Protein AF-A0A8S3CBA1-F1 (afdb_monomer_lite)

Structure (mmCIF, N/CA/C/O backbone):
data_AF-A0A8S3CBA1-F1
#
_entry.id   AF-A0A8S3CBA1-F1
#
loop_
_atom_site.group_PDB
_atom_site.id
_atom_site.type_symbol
_atom_site.label_atom_id
_atom_site.label_alt_id
_atom_site.label_comp_id
_atom_site.label_asym_id
_atom_site.label_entity_id
_atom_site.label_seq_id
_atom_site.pdbx_PDB_ins_code
_atom_site.Cartn_x
_atom_site.Cartn_y
_atom_site.Cartn_z
_atom_site.occupancy
_atom_site.B_iso_or_equiv
_atom_site.auth_seq_id
_atom_site.auth_comp_id
_atom_site.auth_asym_id
_atom_site.auth_atom_id
_atom_site.pdbx_PDB_model_num
ATOM 1 N N . SER A 1 1 ? -2.256 11.259 12.458 1.00 68.06 1 SER A N 1
ATOM 2 C CA . SER A 1 1 ? -0.790 11.117 12.383 1.00 68.06 1 SER A CA 1
ATOM 3 C C . SER A 1 1 ? -0.439 10.226 11.214 1.00 68.06 1 SER A C 1
ATOM 5 O O . SER A 1 1 ? -1.107 9.214 11.046 1.00 68.06 1 SER A O 1
ATOM 7 N N . TYR A 1 2 ? 0.553 10.597 10.409 1.00 82.00 2 TYR A N 1
ATOM 8 C CA . TYR A 1 2 ? 1.074 9.753 9.334 1.00 82.00 2 TYR A CA 1
ATOM 9 C C . TYR A 1 2 ? 2.599 9.703 9.431 1.00 82.00 2 TYR A C 1
ATOM 11 O O . TYR A 1 2 ? 3.212 10.606 9.999 1.00 82.00 2 TYR A O 1
ATOM 19 N N . PHE A 1 3 ? 3.192 8.640 8.897 1.00 86.06 3 PHE A N 1
ATOM 20 C CA . PHE A 1 3 ? 4.618 8.595 8.604 1.00 86.06 3 PHE A CA 1
ATOM 21 C C . PHE A 1 3 ? 4.787 8.621 7.088 1.00 86.06 3 PHE A C 1
ATOM 23 O O . PHE A 1 3 ? 3.904 8.178 6.351 1.00 86.06 3 PHE A O 1
ATOM 30 N N . GLN A 1 4 ? 5.918 9.136 6.626 1.00 89.75 4 GLN A N 1
ATOM 31 C CA . GLN A 1 4 ? 6.257 9.157 5.214 1.00 89.75 4 GLN A CA 1
ATOM 32 C C . GLN A 1 4 ? 7.647 8.565 5.035 1.00 89.75 4 GLN A C 1
ATOM 34 O O . GLN A 1 4 ? 8.581 8.937 5.740 1.00 89.75 4 GLN A O 1
ATOM 39 N N . ALA A 1 5 ? 7.764 7.642 4.087 1.00 89.06 5 ALA A N 1
ATOM 40 C CA . ALA A 1 5 ? 9.034 7.0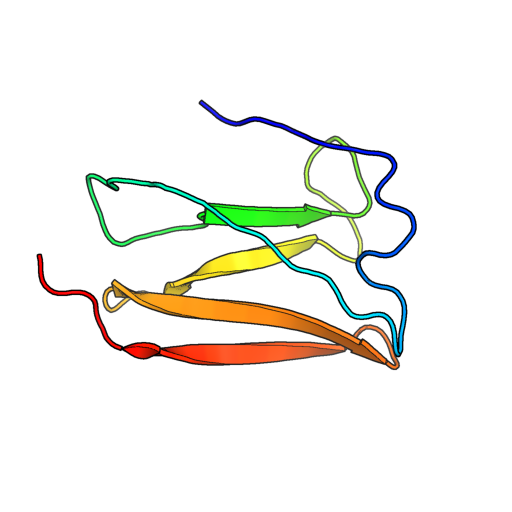98 3.639 1.00 89.06 5 ALA A CA 1
ATOM 41 C C . ALA A 1 5 ? 9.257 7.501 2.180 1.00 89.06 5 ALA A C 1
ATOM 43 O O . ALA A 1 5 ? 8.319 7.541 1.383 1.00 89.06 5 ALA A O 1
ATOM 44 N N . SER A 1 6 ? 10.504 7.802 1.837 1.00 88.44 6 SER A N 1
ATOM 45 C CA . SER A 1 6 ? 10.946 8.110 0.478 1.00 88.44 6 SER A CA 1
ATOM 46 C C . SER A 1 6 ? 12.180 7.272 0.136 1.00 88.44 6 SER A C 1
ATOM 48 O O . SER A 1 6 ? 12.730 6.580 0.992 1.00 88.44 6 SER A O 1
ATOM 50 N N . GLY A 1 7 ? 12.592 7.277 -1.134 1.00 86.12 7 GLY A N 1
ATOM 51 C CA . GLY A 1 7 ? 13.754 6.499 -1.581 1.00 86.12 7 GLY A CA 1
ATOM 52 C C . GLY A 1 7 ? 13.497 4.993 -1.716 1.00 86.12 7 GLY A C 1
ATOM 53 O O . GLY A 1 7 ? 14.439 4.207 -1.730 1.00 86.12 7 GLY A O 1
ATOM 54 N N . LEU A 1 8 ? 12.233 4.572 -1.831 1.00 85.06 8 LEU A N 1
ATOM 55 C CA . LEU A 1 8 ? 11.867 3.176 -2.075 1.00 85.06 8 LEU A CA 1
ATOM 56 C C . LEU A 1 8 ? 12.152 2.810 -3.539 1.00 85.06 8 LEU A C 1
ATOM 58 O O . LEU A 1 8 ? 11.299 2.950 -4.406 1.00 85.06 8 LEU A O 1
ATOM 62 N N . THR A 1 9 ? 13.366 2.339 -3.818 1.00 82.00 9 THR A N 1
ATOM 63 C CA . THR A 1 9 ? 13.859 2.108 -5.191 1.00 82.00 9 THR A CA 1
ATOM 64 C C . THR A 1 9 ? 13.256 0.894 -5.898 1.00 82.00 9 THR A C 1
ATOM 66 O O . THR A 1 9 ? 13.371 0.778 -7.113 1.00 82.00 9 THR A O 1
ATOM 69 N N . SER A 1 10 ? 12.636 -0.029 -5.158 1.00 78.88 10 SER A N 1
ATOM 70 C CA . SER A 1 10 ? 12.029 -1.245 -5.726 1.00 78.88 10 SER A CA 1
ATOM 71 C C . SER A 1 10 ? 10.501 -1.205 -5.786 1.00 78.88 10 SER A C 1
ATOM 73 O O . SER A 1 10 ? 9.905 -2.066 -6.429 1.00 78.88 10 SER A O 1
ATOM 75 N N . LEU A 1 11 ? 9.855 -0.230 -5.141 1.00 79.00 11 LEU A N 1
ATOM 76 C CA . LEU A 1 11 ? 8.397 -0.126 -5.108 1.00 79.00 11 LEU A CA 1
ATOM 77 C C . LEU A 1 11 ? 7.879 0.521 -6.401 1.00 79.00 11 LEU A C 1
ATOM 79 O O . LEU A 1 11 ? 8.434 1.515 -6.856 1.00 79.00 11 LEU A O 1
ATOM 83 N N . GLY A 1 12 ? 6.818 -0.037 -6.995 1.00 71.44 12 GLY A N 1
ATOM 84 C CA . GLY A 1 12 ? 6.250 0.464 -8.257 1.00 71.44 12 GLY A CA 1
ATOM 85 C C . GLY A 1 12 ? 7.073 0.125 -9.508 1.00 71.44 12 GLY A C 1
ATOM 86 O O . GLY A 1 12 ? 6.738 0.581 -10.598 1.00 71.44 12 GLY A O 1
ATOM 87 N N . ILE A 1 13 ? 8.128 -0.685 -9.369 1.00 76.69 13 ILE A N 1
ATOM 88 C CA . ILE A 1 13 ? 8.920 -1.195 -10.489 1.00 76.69 13 ILE A CA 1
ATOM 89 C C . ILE A 1 13 ? 8.334 -2.527 -10.958 1.00 76.69 13 ILE A C 1
ATOM 91 O O . ILE A 1 13 ? 8.156 -3.457 -10.169 1.00 76.69 13 ILE A O 1
ATOM 95 N N . SER A 1 14 ? 8.082 -2.632 -12.261 1.00 73.75 14 SER A N 1
ATOM 96 C CA . SER A 1 14 ? 7.630 -3.861 -12.910 1.00 73.75 14 SER A CA 1
ATOM 97 C C . SER A 1 14 ? 8.496 -5.064 -12.533 1.00 73.75 14 SER A C 1
ATOM 99 O O . SER A 1 14 ? 9.725 -4.986 -12.534 1.00 73.75 14 SER A O 1
ATOM 101 N N . ASN A 1 15 ? 7.847 -6.196 -12.249 1.00 75.69 15 ASN A N 1
ATOM 102 C CA . ASN A 1 15 ? 8.491 -7.466 -11.892 1.00 75.69 15 ASN A CA 1
ATOM 103 C C . ASN A 1 15 ? 9.396 -7.410 -10.646 1.00 75.69 15 ASN A C 1
ATOM 105 O O . ASN A 1 15 ? 10.283 -8.252 -10.495 1.00 75.69 15 ASN A O 1
ATOM 109 N N . ARG A 1 16 ? 9.180 -6.456 -9.730 1.00 84.62 16 ARG A N 1
ATOM 110 C CA . ARG A 1 16 ? 9.832 -6.452 -8.415 1.00 84.62 16 ARG A CA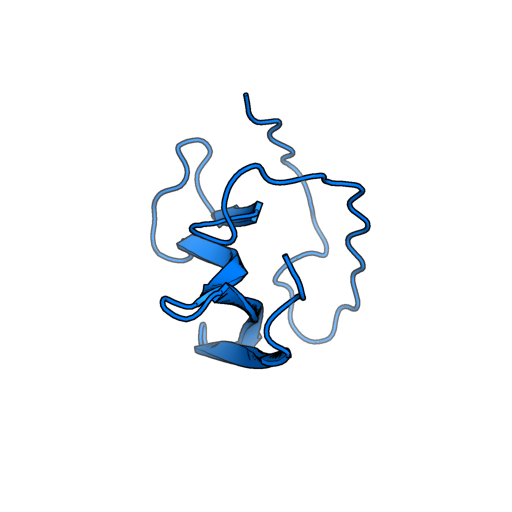 1
ATOM 111 C C . ARG A 1 16 ? 8.831 -6.732 -7.307 1.00 84.62 16 ARG A C 1
ATOM 113 O O . ARG A 1 16 ? 7.850 -6.015 -7.133 1.00 84.62 16 ARG A O 1
ATOM 120 N N . ALA A 1 17 ? 9.106 -7.788 -6.548 1.00 85.50 17 ALA A N 1
ATOM 121 C CA . ALA A 1 17 ? 8.344 -8.105 -5.355 1.00 85.50 17 ALA A CA 1
ATOM 122 C C . ALA A 1 17 ? 8.643 -7.088 -4.246 1.00 85.50 17 ALA A C 1
ATOM 124 O O . ALA A 1 17 ? 9.773 -6.623 -4.090 1.00 85.50 17 ALA A O 1
ATOM 125 N N . PHE A 1 18 ? 7.625 -6.780 -3.452 1.00 86.38 18 PHE A N 1
ATOM 126 C CA . PHE A 1 18 ? 7.741 -5.975 -2.245 1.00 86.38 18 PHE A CA 1
ATOM 127 C C . PHE A 1 18 ? 6.781 -6.513 -1.184 1.00 86.38 18 PHE A C 1
ATOM 129 O O . PHE A 1 18 ? 5.843 -7.250 -1.494 1.00 86.38 18 PHE A O 1
ATOM 136 N N . SER A 1 19 ? 7.004 -6.130 0.070 1.00 87.94 19 SER A N 1
ATOM 137 C CA . SER A 1 19 ? 6.086 -6.407 1.169 1.00 87.94 19 SER A CA 1
ATOM 138 C C . SER A 1 19 ? 5.895 -5.164 2.032 1.00 87.94 19 SER A C 1
ATOM 140 O O . SER A 1 19 ? 6.779 -4.316 2.154 1.00 87.94 19 SER A O 1
ATOM 142 N N . LEU A 1 20 ? 4.705 -5.055 2.614 1.00 84.94 20 LEU A N 1
ATOM 143 C CA . LEU A 1 20 ? 4.336 -4.031 3.579 1.00 84.94 20 LEU A CA 1
ATOM 144 C C . LEU A 1 20 ? 3.653 -4.743 4.746 1.00 84.94 20 LEU A C 1
ATOM 146 O O . LEU A 1 20 ? 2.693 -5.481 4.535 1.00 84.94 20 LEU A O 1
ATOM 150 N N . ALA A 1 21 ? 4.136 -4.521 5.966 1.00 89.06 21 ALA A N 1
ATOM 151 C CA . ALA A 1 21 ? 3.528 -5.049 7.181 1.00 89.06 21 ALA A CA 1
ATOM 152 C C . ALA A 1 21 ? 3.127 -3.886 8.091 1.00 89.06 21 ALA A C 1
ATOM 154 O O . ALA A 1 21 ? 3.940 -3.017 8.402 1.00 89.06 21 ALA A O 1
ATOM 155 N N . LEU A 1 22 ? 1.861 -3.867 8.503 1.00 86.25 22 LEU A N 1
ATOM 156 C CA . LEU A 1 22 ? 1.277 -2.820 9.336 1.00 86.25 22 LEU A CA 1
ATOM 157 C C . LEU A 1 22 ? 0.492 -3.476 10.470 1.00 86.25 22 LEU A C 1
ATOM 159 O O . LEU A 1 22 ? -0.275 -4.408 10.236 1.00 86.25 22 LEU A O 1
ATOM 163 N N . ARG A 1 23 ? 0.635 -2.952 11.688 1.00 87.69 23 ARG A N 1
ATOM 164 C CA . ARG A 1 23 ? -0.255 -3.269 12.808 1.00 87.69 23 ARG A CA 1
ATOM 165 C C . ARG A 1 23 ? -1.051 -2.020 13.145 1.00 87.69 23 ARG A C 1
ATOM 167 O O . ARG A 1 23 ? -0.489 -1.039 13.621 1.00 87.69 23 ARG A O 1
ATOM 174 N N . ILE A 1 24 ? -2.349 -2.063 12.877 1.00 82.62 24 ILE A N 1
ATOM 175 C CA . ILE A 1 24 ? -3.258 -0.932 13.051 1.00 82.62 24 ILE A CA 1
ATOM 176 C C . ILE A 1 24 ? -4.524 -1.382 13.778 1.00 82.62 24 ILE A C 1
ATOM 178 O O . ILE A 1 24 ? -4.953 -2.523 13.633 1.00 82.62 24 ILE A O 1
ATOM 182 N N . GLN A 1 25 ? -5.130 -0.470 14.533 1.00 87.25 25 GLN A N 1
ATOM 183 C CA . GLN A 1 25 ? -6.446 -0.646 15.143 1.00 87.25 25 GLN A CA 1
ATOM 184 C C . GLN A 1 25 ? -7.299 0.577 14.785 1.00 87.25 25 GLN A C 1
ATOM 186 O O . GLN A 1 25 ? -7.319 1.563 15.525 1.00 87.25 25 GLN A O 1
ATOM 191 N N . PRO A 1 26 ? -7.906 0.586 13.587 1.00 83.56 26 PRO A N 1
ATOM 192 C CA . PRO A 1 26 ? -8.653 1.738 13.109 1.00 83.56 26 PRO A CA 1
ATOM 193 C C . PRO A 1 26 ? -9.950 1.910 13.908 1.00 83.56 26 PRO A C 1
ATOM 195 O O . PRO A 1 26 ? -10.661 0.948 14.168 1.00 83.56 26 PRO A O 1
ATOM 198 N N . GLN A 1 27 ? -10.290 3.153 14.260 1.00 87.81 27 GLN A N 1
ATOM 199 C CA . GLN A 1 27 ? -11.574 3.469 14.908 1.00 87.81 27 GLN A CA 1
ATOM 200 C C . GLN A 1 27 ? -12.769 3.346 13.950 1.00 87.81 27 GLN A C 1
ATOM 202 O O . GLN A 1 27 ? -13.909 3.236 14.391 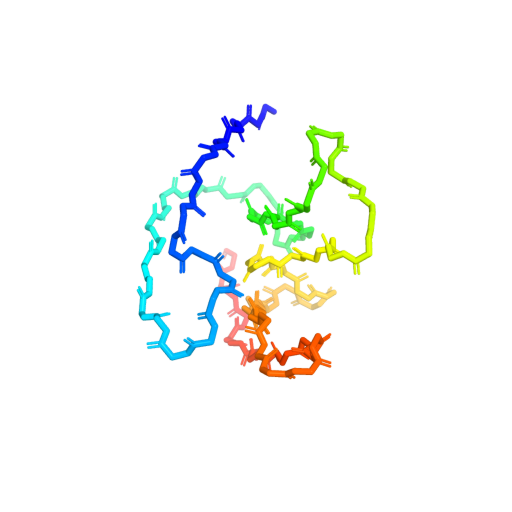1.00 87.81 27 GLN A O 1
ATOM 207 N N . LYS A 1 28 ? -12.515 3.416 12.637 1.00 88.75 28 LYS A N 1
ATOM 208 C CA . LYS A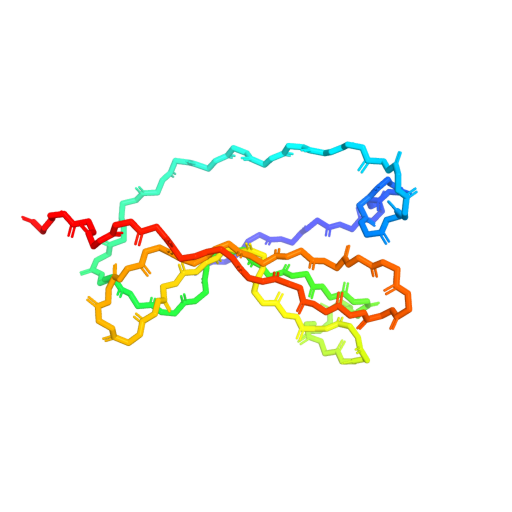 1 28 ? -13.501 3.268 11.561 1.00 88.75 28 LYS A CA 1
ATOM 209 C C . LYS A 1 28 ? -12.862 2.532 10.386 1.00 88.75 28 LYS A C 1
ATOM 211 O O . LYS A 1 28 ? -11.736 2.853 10.010 1.00 88.75 28 LYS A O 1
ATOM 216 N N . LEU A 1 29 ? -13.591 1.597 9.778 1.00 91.56 29 LEU A N 1
ATOM 217 C CA . LEU A 1 29 ? -13.166 0.855 8.583 1.00 91.56 29 LEU A CA 1
ATOM 218 C C . LEU A 1 29 ? -13.365 1.707 7.317 1.00 91.56 29 LEU A C 1
ATOM 220 O O . LEU A 1 29 ? -14.195 1.401 6.467 1.00 91.56 29 LEU A O 1
ATOM 224 N N . SER A 1 30 ? -12.663 2.837 7.226 1.00 91.88 30 SER A N 1
ATOM 225 C CA . SER A 1 30 ? -12.818 3.805 6.133 1.00 91.88 30 SER A CA 1
ATOM 226 C C . SER A 1 30 ? -11.503 4.493 5.776 1.00 91.88 30 SER A C 1
ATOM 228 O O . SER A 1 30 ? -10.690 4.761 6.660 1.00 91.88 30 SER A O 1
ATOM 230 N N . GLY A 1 31 ? -11.345 4.872 4.506 1.00 91.81 31 GLY A N 1
ATOM 231 C CA . GLY A 1 31 ? -10.228 5.691 4.032 1.00 91.81 31 GLY A CA 1
ATOM 232 C C . GLY A 1 31 ? -8.971 4.896 3.673 1.00 91.81 31 GLY A C 1
ATOM 233 O O . GLY A 1 31 ? -9.017 3.688 3.444 1.00 91.81 31 GLY A O 1
ATOM 234 N N . THR A 1 32 ? -7.841 5.598 3.597 1.00 92.81 32 THR A N 1
ATOM 235 C CA . THR A 1 32 ? -6.554 5.050 3.149 1.00 92.81 32 THR A CA 1
ATOM 236 C C . THR A 1 32 ? -5.655 4.720 4.334 1.00 92.81 32 THR A C 1
ATOM 238 O O . THR A 1 32 ? -5.469 5.547 5.225 1.00 92.81 32 THR A O 1
ATOM 241 N N . LEU A 1 33 ? -5.058 3.528 4.316 1.00 92.44 33 LEU A N 1
ATOM 242 C CA . LEU A 1 33 ? -4.088 3.069 5.313 1.00 92.44 33 LEU A CA 1
ATOM 243 C C . LEU A 1 33 ? -2.649 3.296 4.851 1.00 92.44 33 LEU A C 1
ATOM 245 O O . LEU A 1 33 ? -1.810 3.758 5.621 1.00 92.44 33 LEU A O 1
ATOM 249 N N . ALA A 1 34 ? -2.376 2.980 3.586 1.00 92.50 34 ALA A N 1
ATOM 250 C CA . ALA A 1 34 ? -1.095 3.198 2.937 1.00 92.50 34 ALA A CA 1
ATOM 251 C C . ALA A 1 34 ? -1.331 3.804 1.557 1.00 92.50 34 ALA A C 1
ATOM 253 O O . ALA A 1 34 ? -2.137 3.306 0.773 1.00 92.50 34 ALA A O 1
ATOM 254 N N . HIS A 1 35 ? -0.611 4.877 1.261 1.00 92.31 35 HIS A N 1
ATOM 255 C CA . HIS A 1 35 ? -0.712 5.621 0.015 1.00 92.31 35 HIS A CA 1
ATOM 256 C C . HIS A 1 35 ? 0.640 5.612 -0.697 1.00 92.31 35 HIS A C 1
ATOM 258 O O . HIS A 1 35 ? 1.667 5.818 -0.048 1.00 92.31 35 HIS A O 1
ATOM 264 N N . LEU A 1 36 ? 0.642 5.396 -2.014 1.00 90.69 36 LEU A N 1
ATOM 265 C CA . LEU A 1 36 ? 1.831 5.555 -2.847 1.00 90.69 36 LEU A CA 1
ATOM 266 C C . LEU A 1 36 ? 1.709 6.822 -3.678 1.00 90.69 36 LEU A C 1
ATOM 268 O O . LEU A 1 36 ? 0.686 7.053 -4.320 1.00 90.69 36 LEU A O 1
ATOM 272 N N . SER A 1 37 ? 2.780 7.611 -3.687 1.00 89.88 37 SER A N 1
ATOM 273 C CA . SER A 1 37 ? 2.879 8.806 -4.508 1.00 89.88 37 SER A CA 1
ATOM 274 C C . SER A 1 37 ? 4.278 9.001 -5.071 1.00 89.88 37 SER A C 1
ATOM 276 O O . SER A 1 37 ? 5.267 8.698 -4.405 1.00 89.88 37 SER A O 1
ATOM 278 N N . THR A 1 38 ? 4.354 9.572 -6.271 1.00 86.50 38 THR A N 1
ATOM 279 C CA . THR A 1 38 ? 5.598 10.103 -6.846 1.00 86.50 38 THR A CA 1
ATOM 280 C C . THR A 1 38 ? 6.010 11.456 -6.262 1.00 86.50 38 THR A C 1
ATOM 282 O O . THR A 1 38 ? 7.124 11.902 -6.527 1.00 86.50 38 THR A O 1
ATOM 285 N N . SER A 1 39 ? 5.142 12.134 -5.501 1.00 87.69 39 SER A N 1
ATOM 286 C CA . SER A 1 39 ? 5.447 13.426 -4.878 1.00 87.69 39 SER A CA 1
ATOM 287 C C . SER A 1 39 ? 5.444 13.337 -3.353 1.00 87.69 39 SER A C 1
ATOM 289 O O . SER A 1 39 ? 4.706 12.562 -2.741 1.00 87.69 39 SER A O 1
ATOM 291 N N . SER A 1 40 ? 6.252 14.185 -2.715 1.00 85.31 40 SER A N 1
ATOM 292 C CA . SER A 1 40 ? 6.293 14.276 -1.255 1.00 85.31 40 SER A CA 1
ATOM 293 C C . SER A 1 40 ? 5.008 14.842 -0.646 1.00 85.31 40 SER A C 1
ATOM 295 O O . SER A 1 40 ? 4.775 14.643 0.541 1.00 85.31 40 SER A O 1
ATOM 297 N N . LEU A 1 41 ? 4.173 15.506 -1.446 1.00 87.69 41 LEU A N 1
ATOM 298 C CA . LEU A 1 41 ? 2.892 16.068 -1.023 1.00 87.69 41 LEU A CA 1
ATOM 299 C C . LEU A 1 41 ? 1.741 15.059 -1.133 1.00 87.69 41 LEU A C 1
ATOM 301 O O . LEU A 1 41 ? 0.608 15.401 -0.807 1.00 87.69 41 LEU A O 1
ATOM 305 N N . GLY A 1 42 ? 2.004 13.834 -1.605 1.00 85.25 42 GLY A N 1
ATOM 306 C CA . GLY A 1 42 ? 0.947 12.858 -1.858 1.00 85.25 42 GLY A CA 1
ATOM 307 C C . GLY A 1 42 ? 0.074 13.261 -3.046 1.00 85.25 42 GLY A C 1
ATOM 308 O O . GLY A 1 42 ? -1.144 13.175 -2.966 1.00 85.25 42 GLY A O 1
ATOM 309 N N . THR A 1 43 ? 0.695 13.744 -4.122 1.00 85.62 43 THR A N 1
ATOM 310 C CA . THR A 1 43 ? 0.037 14.223 -5.348 1.00 85.62 43 THR A CA 1
ATOM 311 C C . THR A 1 43 ? 0.774 13.718 -6.595 1.00 85.62 43 THR A C 1
ATOM 313 O O . THR A 1 43 ? 1.848 13.125 -6.502 1.00 85.62 43 THR A O 1
ATOM 316 N N . GLY A 1 44 ? 0.231 13.963 -7.789 1.00 81.25 44 GLY A N 1
ATOM 317 C CA . GLY A 1 44 ? 0.900 13.660 -9.059 1.00 81.25 44 GLY A CA 1
ATOM 318 C C . GLY A 1 44 ? 0.261 12.513 -9.837 1.00 81.25 44 GLY A C 1
ATOM 319 O O . GLY A 1 44 ? -0.842 12.070 -9.527 1.00 81.25 44 GLY A O 1
ATOM 320 N N . SER A 1 45 ? 0.952 12.068 -10.889 1.00 79.00 45 SER A N 1
ATOM 321 C CA . SER A 1 45 ? 0.419 11.130 -11.888 1.00 79.00 45 SER A CA 1
ATOM 322 C C . SER A 1 45 ? 0.269 9.697 -11.376 1.00 79.00 45 SER A C 1
ATOM 324 O O . SER A 1 45 ? -0.550 8.945 -11.895 1.00 79.00 45 SER A O 1
ATOM 326 N N . GLN A 1 46 ? 1.038 9.319 -10.356 1.00 83.94 46 GLN A N 1
ATOM 327 C CA . GLN A 1 46 ? 0.885 8.062 -9.634 1.00 83.94 46 GLN A CA 1
ATOM 328 C C . GLN A 1 46 ? 0.623 8.406 -8.176 1.00 83.94 46 GLN A C 1
ATOM 330 O O . GLN A 1 46 ? 1.530 8.808 -7.452 1.00 83.94 46 GLN A O 1
ATOM 335 N N . CYS A 1 47 ? -0.645 8.326 -7.792 1.00 89.62 47 CYS A N 1
ATOM 336 C CA . CYS A 1 47 ? -1.152 8.761 -6.501 1.00 89.62 47 CYS A CA 1
ATOM 337 C C . CYS A 1 47 ? -2.382 7.910 -6.175 1.00 89.62 47 CYS A C 1
ATOM 339 O O . CYS A 1 47 ? -3.465 8.168 -6.698 1.00 89.62 47 CYS A O 1
ATOM 341 N N . PHE A 1 48 ? -2.207 6.835 -5.408 1.00 91.31 48 PHE A N 1
ATOM 342 C CA . PHE A 1 48 ? -3.289 5.881 -5.147 1.00 91.31 48 PHE A CA 1
ATOM 343 C C . PHE A 1 48 ? -3.097 5.130 -3.818 1.00 91.31 48 PHE A C 1
ATOM 345 O O . PHE A 1 48 ? -1.968 5.003 -3.324 1.00 91.31 48 PHE A O 1
ATOM 352 N N . PRO A 1 49 ? -4.185 4.646 -3.191 1.00 93.31 49 PRO A N 1
ATOM 353 C CA . PRO A 1 49 ? -4.089 3.864 -1.965 1.00 93.31 49 PRO A CA 1
ATOM 354 C C . PRO A 1 49 ? -3.550 2.454 -2.248 1.00 93.31 49 PRO A C 1
ATOM 356 O O . PRO A 1 49 ? -4.251 1.620 -2.804 1.00 93.31 49 PRO A O 1
ATOM 359 N N . LEU A 1 50 ? -2.324 2.150 -1.803 1.00 93.31 50 LEU A N 1
ATOM 360 C CA . LEU A 1 50 ? -1.790 0.777 -1.801 1.00 93.31 50 LEU A CA 1
ATOM 361 C C . LEU A 1 50 ? -2.641 -0.156 -0.937 1.00 93.31 50 LEU A C 1
ATOM 363 O O . LEU A 1 50 ? -2.832 -1.323 -1.269 1.00 93.31 50 LEU A O 1
ATOM 367 N N . LEU A 1 51 ? -3.126 0.366 0.190 1.00 94.44 51 LEU A N 1
ATOM 368 C CA . LEU A 1 51 ? -3.997 -0.343 1.113 1.00 94.44 51 LEU A CA 1
ATOM 369 C C . LEU A 1 51 ? -4.999 0.642 1.709 1.00 94.44 51 LEU A C 1
ATOM 371 O O . LEU A 1 51 ? -4.623 1.725 2.168 1.00 94.44 51 LEU A O 1
ATOM 375 N N . GLY A 1 52 ? -6.267 0.264 1.742 1.00 94.50 52 GLY A N 1
ATOM 376 C CA . GLY A 1 52 ? -7.328 1.079 2.316 1.00 94.50 52 GLY A CA 1
ATOM 377 C C . GLY A 1 52 ? -8.614 0.292 2.499 1.00 94.50 52 GLY A C 1
ATOM 378 O O . GLY A 1 52 ? -8.613 -0.940 2.472 1.00 94.50 52 GLY A O 1
ATOM 379 N N . PHE A 1 53 ? -9.706 1.023 2.675 1.00 94.25 53 PHE A N 1
ATOM 380 C CA . PHE A 1 53 ? -11.044 0.472 2.821 1.00 94.25 53 PHE A CA 1
ATOM 381 C C . PHE A 1 53 ? -11.959 0.927 1.686 1.00 94.25 53 PHE A C 1
ATOM 383 O O . PHE A 1 53 ? -11.938 2.093 1.285 1.00 94.25 53 PHE A O 1
ATOM 390 N N . ALA A 1 54 ? -12.805 0.018 1.213 1.00 93.50 54 ALA A N 1
ATOM 391 C CA . ALA A 1 54 ? -13.968 0.349 0.404 1.00 93.50 54 ALA A CA 1
ATOM 392 C C . ALA A 1 54 ? -15.062 1.015 1.259 1.00 93.50 54 ALA A C 1
ATOM 394 O O . ALA A 1 54 ? -15.026 0.988 2.490 1.00 93.50 54 ALA A O 1
ATOM 395 N N . SER A 1 55 ? -16.079 1.582 0.606 1.00 90.44 55 SER A N 1
ATOM 396 C CA . SER A 1 55 ? -17.208 2.247 1.278 1.00 90.44 55 SER A CA 1
ATOM 397 C C . SER A 1 55 ? -18.012 1.327 2.205 1.00 90.44 55 SER A C 1
ATOM 399 O O . SER A 1 55 ? -18.645 1.808 3.140 1.00 90.44 55 SER A O 1
ATOM 401 N N . ASN A 1 56 ? -17.970 0.013 1.973 1.00 91.25 56 ASN A N 1
ATOM 402 C CA . ASN A 1 56 ? -18.606 -1.010 2.805 1.00 91.25 56 ASN A CA 1
ATOM 403 C C . ASN A 1 56 ? -17.693 -1.562 3.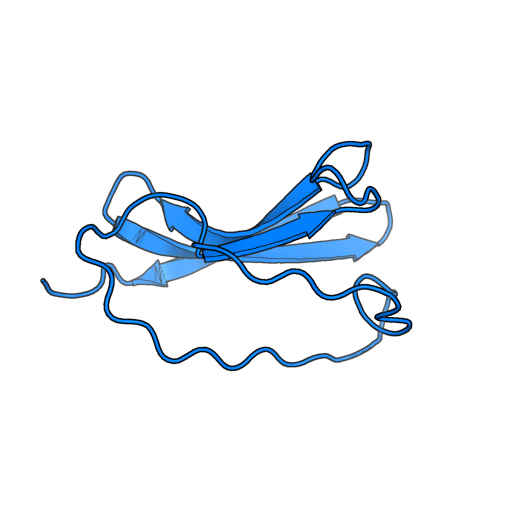922 1.00 91.25 56 ASN A C 1
ATOM 405 O O . ASN A 1 56 ? -18.068 -2.526 4.582 1.00 91.25 56 ASN A O 1
ATOM 409 N N . GLY A 1 57 ? -16.491 -1.005 4.111 1.00 92.00 57 GLY A N 1
ATOM 410 C CA . GLY A 1 57 ? -15.525 -1.459 5.115 1.00 92.00 57 GLY A CA 1
ATOM 411 C C . GLY A 1 57 ? -14.663 -2.658 4.706 1.00 92.00 57 GLY A C 1
ATOM 412 O O . GLY A 1 57 ? -13.857 -3.125 5.512 1.00 92.00 57 GLY A O 1
ATOM 413 N N . ALA A 1 58 ? -14.787 -3.154 3.470 1.00 93.69 58 ALA A N 1
ATOM 414 C CA . ALA A 1 58 ? -13.887 -4.180 2.948 1.00 93.69 58 ALA A CA 1
ATOM 415 C C . ALA A 1 58 ? -12.462 -3.645 2.781 1.00 93.69 58 ALA A C 1
ATOM 417 O O . ALA A 1 58 ? -12.275 -2.509 2.346 1.00 93.69 58 ALA A O 1
ATOM 418 N N . ILE A 1 59 ? -11.454 -4.468 3.078 1.00 93.44 59 ILE A N 1
ATOM 419 C CA . ILE A 1 59 ? -10.066 -4.123 2.750 1.00 93.44 59 ILE A CA 1
ATOM 420 C C . ILE A 1 59 ? -9.892 -4.122 1.232 1.00 93.44 59 ILE A C 1
ATOM 422 O O . ILE A 1 59 ? -10.295 -5.063 0.553 1.00 93.44 59 ILE A O 1
ATOM 426 N N . VAL A 1 60 ? -9.230 -3.097 0.707 1.00 95.69 60 VAL A N 1
ATOM 427 C CA . VAL A 1 60 ? -8.826 -3.016 -0.697 1.00 95.69 60 VAL A CA 1
ATOM 428 C C . VAL A 1 60 ? -7.320 -2.833 -0.757 1.00 95.69 60 VAL A C 1
ATOM 430 O O . VAL A 1 60 ? -6.773 -1.921 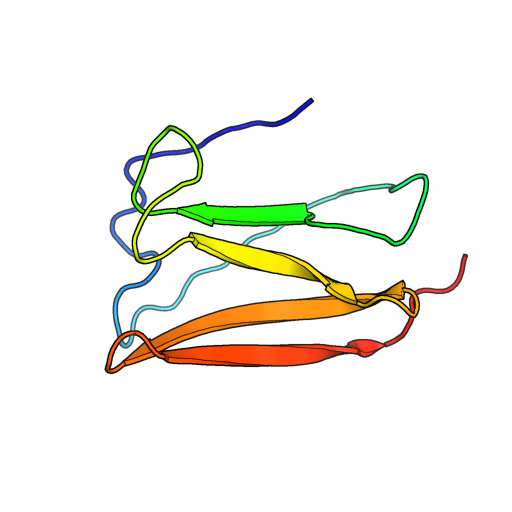-0.135 1.00 95.69 60 VAL A O 1
ATOM 433 N N . ALA A 1 61 ? -6.658 -3.699 -1.518 1.00 94.75 61 ALA A N 1
ATOM 434 C CA . ALA A 1 61 ? -5.258 -3.549 -1.879 1.00 94.75 61 ALA A CA 1
ATOM 435 C C . ALA A 1 61 ? -5.165 -3.131 -3.345 1.00 94.75 61 ALA A C 1
ATOM 437 O O . ALA A 1 61 ? -5.859 -3.697 -4.194 1.00 94.75 61 ALA A O 1
ATOM 438 N N . GLN A 1 62 ? -4.304 -2.165 -3.646 1.00 93.75 62 GLN A N 1
ATOM 439 C CA . GLN A 1 62 ? -4.033 -1.753 -5.017 1.00 93.75 62 GLN A CA 1
ATOM 440 C C . GLN A 1 62 ? -2.541 -1.776 -5.298 1.00 93.75 62 GLN A C 1
ATOM 442 O O . GLN A 1 62 ? -1.726 -1.473 -4.428 1.00 93.75 62 GLN A O 1
ATOM 447 N N . VAL A 1 63 ? -2.178 -2.106 -6.531 1.00 90.19 63 VAL A N 1
ATOM 448 C CA . VAL A 1 63 ? -0.788 -2.071 -6.986 1.00 90.19 63 VAL A CA 1
ATOM 449 C C . VAL A 1 63 ? -0.705 -1.486 -8.384 1.00 90.19 63 VAL A C 1
ATOM 451 O O . VAL A 1 63 ? -1.589 -1.691 -9.216 1.00 90.19 63 VAL A O 1
ATOM 454 N N . LEU A 1 64 ? 0.383 -0.764 -8.634 1.00 86.94 64 LEU A N 1
ATOM 455 C CA . LEU A 1 64 ? 0.742 -0.330 -9.973 1.00 86.94 64 LEU A CA 1
ATOM 456 C C . LEU A 1 64 ? 1.373 -1.510 -10.714 1.00 86.94 64 LEU A C 1
ATOM 458 O O . LEU A 1 64 ? 2.360 -2.082 -10.248 1.00 86.94 64 LEU A O 1
ATOM 462 N N . ILE A 1 65 ? 0.811 -1.856 -11.862 1.00 84.00 65 ILE A N 1
ATOM 463 C CA . ILE A 1 65 ? 1.390 -2.798 -12.818 1.00 84.00 65 ILE A CA 1
ATOM 464 C C . ILE A 1 65 ? 1.890 -2.033 -14.052 1.00 84.00 65 ILE A C 1
ATOM 466 O O . ILE A 1 65 ? 1.871 -0.801 -14.099 1.00 84.00 65 ILE A O 1
ATOM 470 N N . ASN A 1 66 ? 2.358 -2.767 -15.061 1.00 79.25 66 ASN A N 1
ATOM 471 C CA . ASN A 1 66 ? 2.875 -2.206 -16.311 1.00 79.25 66 ASN A CA 1
ATOM 472 C C . ASN A 1 66 ? 1.907 -1.177 -16.934 1.00 79.25 66 ASN A C 1
ATOM 474 O O . ASN A 1 66 ? 0.691 -1.255 -16.758 1.00 79.25 66 ASN A O 1
ATOM 478 N N . ASN A 1 67 ? 2.456 -0.228 -17.699 1.00 79.81 67 ASN A N 1
ATOM 479 C CA . ASN A 1 67 ? 1.705 0.826 -18.397 1.00 79.81 67 ASN A CA 1
ATOM 480 C C . ASN A 1 67 ? 0.890 1.738 -17.464 1.00 79.81 67 ASN A C 1
ATOM 482 O O . ASN A 1 67 ? -0.220 2.141 -17.804 1.00 79.81 67 ASN A O 1
ATOM 486 N N . ASN A 1 68 ? 1.418 2.041 -16.274 1.00 79.12 68 ASN A N 1
ATOM 487 C CA . ASN A 1 68 ? 0.772 2.896 -15.273 1.00 79.12 68 ASN A CA 1
ATOM 488 C C . ASN A 1 68 ? -0.650 2.449 -14.880 1.00 79.12 68 ASN A C 1
ATOM 490 O O . ASN A 1 68 ? -1.461 3.258 -14.429 1.00 79.12 68 ASN A O 1
ATOM 494 N N . THR A 1 69 ? -0.967 1.166 -15.048 1.00 87.19 69 THR A N 1
ATOM 495 C CA . THR A 1 69 ? -2.291 0.641 -14.716 1.00 87.19 69 THR A CA 1
ATOM 496 C C . THR A 1 69 ? -2.326 0.261 -13.243 1.00 87.19 69 THR A C 1
ATOM 498 O O . THR A 1 69 ? -1.436 -0.432 -12.759 1.00 87.19 69 THR A O 1
ATOM 501 N N . VAL A 1 70 ? -3.354 0.701 -12.521 1.00 89.94 70 VAL A N 1
ATOM 502 C CA . VAL A 1 70 ? -3.579 0.299 -11.129 1.00 89.94 70 VAL A CA 1
ATOM 503 C C . VAL A 1 70 ? -4.595 -0.833 -11.114 1.00 89.94 70 VAL A C 1
ATOM 505 O O . VAL A 1 70 ? -5.714 -0.676 -11.600 1.00 89.94 70 VAL A O 1
ATOM 508 N N . VAL A 1 71 ? -4.215 -1.974 -10.548 1.00 92.06 71 VAL A N 1
ATOM 509 C CA . VAL A 1 71 ? -5.128 -3.101 -10.321 1.00 92.06 71 VAL A CA 1
ATOM 510 C C . VAL A 1 71 ? -5.494 -3.177 -8.851 1.00 92.06 71 VAL A C 1
ATOM 512 O O . VAL A 1 71 ? -4.697 -2.813 -7.988 1.00 92.06 71 VAL A O 1
ATOM 515 N N . SER A 1 72 ? -6.711 -3.637 -8.572 1.00 95.00 72 SER A N 1
ATOM 516 C CA . SER A 1 72 ? -7.258 -3.715 -7.218 1.00 95.00 72 SER A CA 1
ATOM 517 C C . SER A 1 72 ? -7.686 -5.138 -6.891 1.00 95.00 72 SER A C 1
ATOM 519 O O . SER A 1 72 ? -8.282 -5.815 -7.727 1.00 95.00 72 SER A O 1
ATOM 521 N N . ALA A 1 73 ? -7.444 -5.558 -5.657 1.00 95.50 73 ALA A N 1
ATOM 522 C CA . ALA A 1 73 ? -8.017 -6.756 -5.066 1.00 95.50 73 ALA A CA 1
ATOM 523 C C . ALA A 1 73 ? -8.840 -6.342 -3.842 1.00 95.50 73 ALA A C 1
ATOM 525 O O . ALA A 1 73 ? -8.337 -5.650 -2.955 1.00 95.50 73 ALA A O 1
ATOM 526 N N . THR A 1 74 ? -10.108 -6.751 -3.807 1.00 96.38 74 THR A N 1
ATOM 527 C CA . THR A 1 74 ? -10.994 -6.494 -2.665 1.00 96.38 74 THR A CA 1
ATOM 528 C C . THR A 1 74 ? -11.055 -7.740 -1.799 1.00 96.38 74 THR A C 1
ATOM 530 O O . THR A 1 74 ? -11.381 -8.825 -2.277 1.00 96.38 74 THR A O 1
ATOM 533 N N . GLY A 1 75 ? -10.691 -7.576 -0.535 1.00 93.62 75 GLY A N 1
ATOM 534 C CA . GLY A 1 75 ? -10.771 -8.595 0.493 1.00 93.62 75 GLY A CA 1
ATOM 535 C C . GLY A 1 75 ? -12.117 -8.586 1.223 1.00 93.62 75 GLY A C 1
ATOM 536 O O . GLY A 1 75 ? -13.078 -7.953 0.783 1.00 93.62 75 GLY A O 1
ATOM 537 N N . PRO A 1 76 ? -12.200 -9.295 2.357 1.00 90.00 76 PRO A N 1
ATOM 538 C CA . PRO A 1 76 ? -13.411 -9.346 3.163 1.00 90.00 76 PRO A CA 1
ATOM 539 C C . PRO A 1 76 ? -13.679 -8.021 3.891 1.00 90.00 76 PRO A C 1
ATOM 541 O O . PRO A 1 76 ? -12.779 -7.202 4.103 1.00 90.00 76 PRO A O 1
ATOM 544 N N . ILE A 1 77 ? -14.929 -7.854 4.328 1.00 88.44 77 ILE A N 1
ATOM 545 C CA . ILE A 1 77 ? -15.304 -6.866 5.345 1.00 88.44 77 ILE A CA 1
ATOM 546 C C . ILE A 1 77 ? -14.758 -7.362 6.680 1.00 88.44 77 ILE A C 1
ATOM 548 O O . ILE A 1 77 ? -15.021 -8.500 7.075 1.00 88.44 77 ILE A O 1
ATOM 552 N N . LEU A 1 78 ? -13.971 -6.526 7.356 1.00 76.31 78 LEU A N 1
ATOM 553 C CA . LEU A 1 78 ? -13.481 -6.873 8.681 1.00 76.31 78 LEU A CA 1
ATOM 554 C C . LEU A 1 78 ? -14.632 -6.800 9.693 1.00 76.31 78 LEU A C 1
ATOM 556 O O . LEU A 1 78 ? -15.389 -5.826 9.666 1.00 76.31 78 LEU A O 1
ATOM 560 N N . PRO A 1 79 ? -14.773 -7.794 10.583 1.00 75.12 79 PRO A N 1
ATOM 561 C CA . PRO A 1 79 ? -15.703 -7.683 11.694 1.00 75.12 79 PRO A CA 1
ATOM 562 C C . PRO A 1 79 ? -15.291 -6.507 12.586 1.00 75.12 79 PRO A C 1
ATOM 564 O O . PRO A 1 79 ? -14.101 -6.298 12.840 1.00 75.12 79 PRO A O 1
ATOM 567 N N . VAL A 1 80 ? -16.290 -5.732 13.004 1.00 65.81 80 VAL A N 1
ATOM 568 C CA . VAL A 1 80 ? -16.161 -4.647 13.986 1.00 65.81 80 VAL A CA 1
ATOM 569 C C . VAL A 1 80 ? -16.192 -5.183 15.407 1.00 65.81 80 VAL A C 1
ATOM 571 O O . VAL A 1 80 ? -16.947 -6.151 15.651 1.00 65.81 80 VAL A O 1
#

Secondary structure (DSSP, 8-state):
--------TTTT-TT-----------SSS-SEEEEEESSTTS-SSSEEEEEEE-TTSEEEEEEEETTTEEEEEEEEEPP-

Organism: NCBI:txid392030

Radius of gyration: 13.16 Å; chains: 1; bounding box: 32×25×34 Å

Foldseek 3Di:
DDDDDDPPPQAQDAPGDDDDDDDDDDPDLFDADAWDDPDPVQDDDRHGRCWGHDPQSWIKGWGQHPPRDIDIDTHDRDDD

pLDDT: mean 86.96, std 6.55, range [65.81, 96.38]

Sequence (80 aa):
SYFQASGLTSLGISNRAFSLALRIQPQKLSGTLAHLSTSSLGTGSQCFPLLGFASNGAIVAQVLINNNTVVSATGPILPV